Protein AF-A0A0K9YLI2-F1 (afdb_monomer_lite)

pLDDT: mean 78.02, std 16.5, range [40.06, 96.0]

Foldseek 3Di:
DDPPDPDDDDDPVNCPPDDDQDDFDWDFPDWDQDPVAIKTWIAGPVRDIDIDGPVSDDDPPPPPPVVPPDDDDD

Sequence (74 aa):
MGRHRPLKPKKRNDLIGQVGTLNHKVTIVDANESFHGVDVQVRDFRGEIFWTSLENVNLDNKKDPAATESRCKT

Radius of gyration: 19.28 Å; chains: 1; bounding box: 53×42×42 Å

Organism: NCBI:txid54915

Secondary structure (DSSP, 8-state):
-------PPPPHHHHTT---------EEEEEEEETTEEEEEEE-TT--EEEEEGGGS---S---GGGG------

Structure (mmCIF, N/CA/C/O backbone):
data_AF-A0A0K9YLI2-F1
#
_entry.id   AF-A0A0K9YLI2-F1
#
loop_
_atom_site.group_PDB
_atom_site.id
_atom_site.type_symbol
_atom_site.label_atom_id
_atom_site.label_alt_id
_atom_site.label_comp_id
_atom_site.label_asym_id
_atom_site.label_entity_id
_atom_site.label_seq_id
_atom_site.pdbx_PDB_ins_code
_atom_site.Cartn_x
_atom_site.Cartn_y
_atom_site.Cartn_z
_atom_site.occupancy
_atom_site.B_iso_or_equiv
_atom_site.auth_seq_id
_atom_site.auth_comp_id
_atom_site.auth_asym_id
_atom_site.auth_atom_id
_atom_site.pdbx_PDB_model_num
ATOM 1 N N . MET A 1 1 ? -36.565 8.961 6.752 1.00 40.06 1 MET A N 1
ATOM 2 C CA . MET A 1 1 ? -35.715 8.955 7.965 1.00 40.06 1 MET A CA 1
ATOM 3 C C . MET A 1 1 ? -35.076 7.576 8.114 1.00 40.06 1 MET A C 1
ATOM 5 O O . MET A 1 1 ? -35.737 6.652 8.575 1.00 40.06 1 MET A O 1
ATOM 9 N N . GLY A 1 2 ? -33.843 7.391 7.634 1.00 51.03 2 GLY A N 1
ATOM 10 C CA . GLY A 1 2 ? -33.135 6.115 7.765 1.00 51.03 2 GLY A CA 1
ATOM 11 C C . GLY A 1 2 ? -32.735 5.890 9.220 1.00 51.03 2 GLY A C 1
ATOM 12 O O . GLY A 1 2 ? -31.967 6.669 9.775 1.00 51.03 2 GLY A O 1
ATOM 13 N N . ARG A 1 3 ? -33.283 4.854 9.861 1.00 50.66 3 ARG A N 1
ATOM 14 C CA . ARG A 1 3 ? -32.877 4.454 11.213 1.00 50.66 3 ARG A CA 1
ATOM 15 C C . ARG A 1 3 ? -31.424 3.980 11.147 1.00 50.66 3 ARG A C 1
ATOM 17 O O . ARG A 1 3 ? -31.173 2.863 10.699 1.00 50.66 3 ARG A O 1
ATOM 24 N N . HIS A 1 4 ? -30.484 4.811 11.592 1.00 56.34 4 HIS A N 1
ATOM 25 C CA . HIS A 1 4 ? -29.130 4.368 11.907 1.00 56.34 4 HIS A CA 1
ATOM 26 C C . HIS A 1 4 ? -29.241 3.295 12.995 1.00 56.34 4 HIS A C 1
ATOM 28 O O . HIS A 1 4 ? -29.460 3.600 14.166 1.00 56.34 4 HIS A O 1
ATOM 34 N N . ARG A 1 5 ? -29.156 2.016 12.610 1.00 66.69 5 ARG A N 1
ATOM 35 C CA . ARG A 1 5 ? -28.940 0.951 13.589 1.00 66.69 5 ARG A CA 1
ATOM 36 C C . ARG A 1 5 ? -27.534 1.163 14.152 1.00 66.69 5 ARG A C 1
ATOM 38 O O . ARG A 1 5 ? -26.598 1.211 13.352 1.00 66.69 5 ARG A O 1
ATOM 45 N N . PRO A 1 6 ? -27.357 1.277 15.477 1.00 58.66 6 PRO A N 1
ATOM 46 C CA . PRO A 1 6 ? -26.023 1.241 16.046 1.00 58.66 6 PRO A CA 1
ATOM 47 C C . PRO A 1 6 ? -25.401 -0.102 15.659 1.00 58.66 6 PRO A C 1
ATOM 49 O O . PRO A 1 6 ? -25.978 -1.165 15.915 1.00 58.66 6 PRO A O 1
ATOM 52 N N . LEU A 1 7 ? -24.265 -0.052 14.964 1.00 69.62 7 LEU A N 1
ATOM 53 C CA . LEU A 1 7 ? -23.491 -1.244 14.651 1.00 69.62 7 LEU A CA 1
ATOM 54 C C . LEU A 1 7 ? -23.104 -1.869 15.989 1.00 69.62 7 LEU A C 1
ATOM 56 O O . LEU A 1 7 ? -22.382 -1.259 16.776 1.00 69.62 7 LEU A O 1
ATOM 60 N N . LYS A 1 8 ? -23.638 -3.060 16.278 1.00 76.38 8 LYS A N 1
ATOM 61 C CA . LYS A 1 8 ? -23.233 -3.803 17.470 1.00 76.38 8 LYS A CA 1
ATOM 62 C C . LYS A 1 8 ? -21.712 -3.984 17.398 1.00 76.38 8 LYS A C 1
ATOM 64 O O . LYS A 1 8 ? -21.231 -4.424 16.349 1.00 76.38 8 LYS A O 1
ATOM 69 N N . PRO A 1 9 ? -20.960 -3.657 18.460 1.00 75.25 9 PRO A N 1
ATOM 70 C CA . PRO A 1 9 ? -19.523 -3.887 18.465 1.00 75.25 9 PRO A CA 1
ATOM 71 C C . PRO A 1 9 ? -19.262 -5.380 18.226 1.00 75.25 9 PRO A C 1
ATOM 73 O O . PRO A 1 9 ? -19.789 -6.230 18.948 1.00 75.25 9 PRO A O 1
ATOM 76 N N . LYS A 1 10 ? -18.508 -5.703 17.168 1.00 82.31 10 LYS A N 1
ATOM 77 C CA . LYS A 1 10 ? -18.117 -7.085 16.851 1.00 82.31 10 LYS A CA 1
ATOM 78 C C . LYS A 1 10 ? -17.133 -7.576 17.916 1.00 82.31 10 LYS A C 1
ATOM 80 O O . LYS A 1 10 ? -16.226 -6.830 18.288 1.00 82.31 10 LYS A O 1
ATOM 85 N N . LYS A 1 11 ? -17.295 -8.807 18.415 1.00 88.12 11 LYS A N 1
ATOM 86 C CA . LYS A 1 11 ? -16.342 -9.380 19.378 1.00 88.12 11 LYS A CA 1
ATOM 87 C C . LYS A 1 11 ? -15.123 -9.920 18.634 1.00 88.12 11 LYS A C 1
ATOM 89 O O . LYS A 1 11 ? -15.214 -10.300 17.471 1.00 88.12 11 LYS A O 1
ATOM 94 N N . ARG 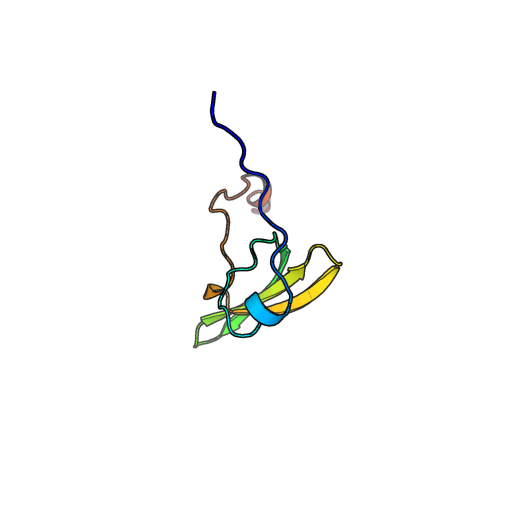A 1 12 ? -13.982 -10.005 19.328 1.00 89.94 12 ARG A N 1
ATOM 95 C CA . ARG A 1 12 ? -12.711 -10.506 18.772 1.00 89.94 12 ARG A CA 1
ATOM 96 C C . ARG A 1 12 ? -12.873 -11.849 18.053 1.00 89.94 12 ARG A C 1
ATOM 98 O O . ARG A 1 12 ? -12.435 -11.974 16.917 1.00 89.94 12 ARG A O 1
ATOM 105 N N . ASN A 1 13 ? -13.514 -12.827 18.693 1.00 91.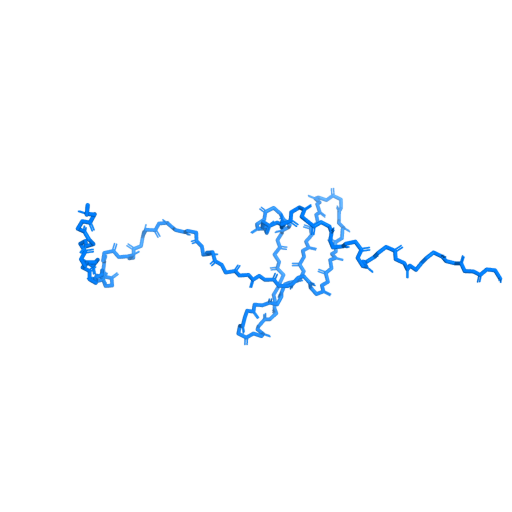75 13 ASN A N 1
ATOM 106 C CA . ASN A 1 13 ? -13.664 -14.171 18.127 1.00 91.75 13 ASN A CA 1
ATOM 107 C C . ASN A 1 13 ? -14.512 -14.203 16.850 1.00 91.75 13 ASN A C 1
ATOM 109 O O . ASN A 1 13 ? -14.311 -15.095 16.039 1.00 91.75 13 ASN A O 1
ATOM 113 N N . ASP A 1 14 ? -15.404 -13.230 16.643 1.00 83.88 14 ASP A N 1
ATOM 114 C CA . ASP A 1 14 ? -16.202 -13.145 15.416 1.00 83.88 14 ASP A CA 1
ATOM 115 C C . ASP A 1 14 ? -15.372 -12.649 14.220 1.00 83.88 14 ASP A C 1
ATOM 117 O O . ASP A 1 14 ? -15.784 -12.812 13.075 1.00 83.88 14 ASP A O 1
ATOM 121 N N . LEU A 1 15 ? -14.229 -12.004 14.478 1.00 85.31 15 LEU A N 1
ATOM 122 C CA . LEU A 1 15 ? -13.363 -11.393 13.466 1.00 85.31 15 LEU A CA 1
ATOM 123 C C . LEU A 1 15 ? -12.208 -12.310 13.039 1.00 85.31 15 LEU A C 1
ATOM 125 O O . LEU A 1 15 ? -11.730 -12.194 11.913 1.00 85.31 15 LEU A O 1
ATOM 129 N N . ILE A 1 16 ? -11.745 -13.204 13.920 1.00 89.19 16 ILE A N 1
ATOM 130 C CA . ILE A 1 16 ? -10.630 -14.117 13.625 1.00 89.19 16 ILE A CA 1
ATOM 131 C C . ILE A 1 16 ? -11.049 -15.072 12.499 1.00 89.19 16 ILE A C 1
ATOM 133 O O . ILE A 1 16 ? -12.046 -15.778 12.619 1.00 89.19 16 ILE A O 1
ATOM 137 N N . GLY A 1 17 ? -10.278 -15.092 11.410 1.00 85.88 17 GLY A N 1
ATOM 138 C CA . GLY A 1 17 ? -10.553 -15.916 10.229 1.00 85.88 17 GLY A CA 1
ATOM 139 C C . GLY A 1 17 ? -11.456 -15.258 9.179 1.00 85.88 17 GLY A C 1
ATOM 140 O O . GLY A 1 17 ? -11.651 -15.841 8.117 1.00 85.88 17 GLY A O 1
ATOM 141 N N . GLN A 1 18 ? -11.976 -14.047 9.424 1.00 87.50 18 GLN A N 1
ATOM 142 C CA . GLN A 1 18 ? -12.637 -13.274 8.370 1.00 87.50 18 GLN A CA 1
ATOM 143 C C . GLN A 1 18 ? -11.614 -12.569 7.475 1.00 87.50 18 GLN A C 1
ATOM 145 O O . GLN A 1 18 ? -10.602 -12.053 7.948 1.00 87.50 18 GLN A O 1
ATOM 150 N N . VAL A 1 19 ? -11.920 -12.503 6.179 1.00 85.94 19 VAL A N 1
ATOM 151 C CA . VAL A 1 19 ? -11.174 -11.709 5.198 1.00 85.94 19 VAL A CA 1
ATOM 152 C C . VAL A 1 19 ? -11.832 -10.337 5.078 1.00 85.94 19 VAL A C 1
ATOM 154 O O . VAL A 1 19 ? -13.057 -10.228 5.012 1.00 85.94 19 VAL A O 1
ATOM 157 N N . GLY A 1 20 ? -11.026 -9.281 5.051 1.00 75.94 20 GLY A N 1
ATOM 158 C CA . GLY A 1 20 ? -11.499 -7.913 4.880 1.00 75.94 20 GLY A CA 1
ATOM 159 C C . GLY A 1 20 ? -10.450 -7.045 4.199 1.00 75.94 20 GLY A C 1
ATOM 160 O O . GLY A 1 20 ? -9.265 -7.366 4.210 1.00 75.94 20 GLY A O 1
ATOM 161 N N . THR A 1 21 ? -10.894 -5.940 3.607 1.00 75.50 21 THR A N 1
ATOM 162 C CA . THR A 1 21 ? -10.022 -4.975 2.928 1.00 75.50 21 THR A CA 1
ATOM 163 C C . THR A 1 21 ? -9.741 -3.796 3.851 1.00 75.50 21 THR A C 1
ATOM 165 O O . THR A 1 21 ? -10.669 -3.163 4.362 1.00 75.50 21 THR A O 1
ATOM 168 N N . LEU A 1 22 ? -8.464 -3.478 4.058 1.00 67.75 22 LEU A N 1
ATOM 169 C CA . LEU A 1 22 ? -8.047 -2.340 4.870 1.00 67.75 22 LEU A CA 1
ATOM 170 C C . LEU A 1 22 ? -8.028 -1.071 3.995 1.00 67.75 22 LEU A C 1
ATOM 172 O O . LEU A 1 22 ? -7.038 -0.790 3.335 1.00 67.75 22 LEU A O 1
ATOM 176 N N . ASN A 1 23 ? -9.116 -0.295 3.979 1.00 70.62 23 ASN A N 1
ATOM 177 C CA . ASN A 1 23 ? -9.192 0.970 3.229 1.00 70.62 23 ASN A CA 1
ATOM 178 C C . ASN A 1 23 ? -8.534 2.117 4.011 1.00 70.62 23 ASN A C 1
ATOM 180 O O . ASN A 1 23 ? -9.205 2.851 4.735 1.00 70.62 23 ASN A O 1
ATOM 184 N N . HIS A 1 24 ? -7.222 2.272 3.872 1.00 76.81 24 HIS A N 1
ATOM 185 C CA . HIS A 1 24 ? -6.481 3.432 4.366 1.00 76.81 24 HIS A CA 1
ATOM 186 C C . HIS A 1 24 ? -5.664 4.032 3.221 1.00 76.81 24 HIS A C 1
ATOM 188 O O . HIS A 1 24 ? -5.297 3.340 2.273 1.00 76.81 24 HIS A O 1
ATOM 194 N N . LYS A 1 25 ? -5.441 5.348 3.272 1.00 81.75 25 LYS A N 1
ATOM 195 C CA . LYS A 1 25 ? -4.634 6.041 2.266 1.00 81.75 25 LYS A CA 1
ATOM 196 C C . LYS A 1 25 ? -3.163 5.777 2.545 1.00 81.75 25 LYS A C 1
ATOM 198 O O . LYS A 1 25 ? -2.717 5.967 3.673 1.00 81.75 25 LYS A O 1
ATOM 203 N N . VAL A 1 26 ? -2.434 5.409 1.503 1.00 87.62 26 VAL A N 1
ATOM 204 C CA . VAL A 1 26 ? -0.981 5.265 1.528 1.00 87.62 26 VAL A CA 1
ATOM 205 C C . VAL A 1 26 ? -0.355 6.258 0.558 1.00 87.62 26 VAL A C 1
ATOM 207 O O . VAL A 1 26 ? -0.965 6.615 -0.452 1.00 87.62 26 VAL A O 1
ATOM 210 N N . THR A 1 27 ? 0.859 6.701 0.861 1.00 89.75 27 THR A N 1
ATOM 211 C CA . THR A 1 27 ? 1.654 7.543 -0.038 1.00 89.75 27 THR A CA 1
ATOM 212 C C . THR A 1 27 ? 2.766 6.698 -0.635 1.00 89.75 27 THR A C 1
ATOM 214 O O . THR A 1 27 ? 3.544 6.118 0.116 1.00 89.75 27 THR A O 1
ATOM 217 N N . ILE A 1 28 ? 2.869 6.635 -1.962 1.00 91.25 28 ILE A N 1
ATOM 218 C CA . ILE A 1 28 ? 4.019 6.000 -2.618 1.00 91.25 28 ILE A CA 1
ATOM 219 C C . ILE A 1 28 ? 5.237 6.899 -2.410 1.00 91.25 28 ILE A C 1
ATOM 221 O O . ILE A 1 28 ? 5.196 8.082 -2.747 1.00 91.25 28 ILE A O 1
ATOM 225 N N . VAL A 1 29 ? 6.291 6.343 -1.818 1.00 94.56 29 VAL A N 1
ATOM 226 C CA . VAL A 1 29 ? 7.559 7.040 -1.567 1.00 94.56 29 VAL A CA 1
ATOM 227 C C . VAL A 1 29 ? 8.655 6.618 -2.538 1.00 94.56 29 VAL A C 1
ATOM 229 O O . VAL A 1 29 ? 9.529 7.428 -2.823 1.00 94.56 29 VAL A O 1
ATOM 232 N N . ASP A 1 30 ? 8.589 5.392 -3.061 1.00 94.44 30 ASP A N 1
ATOM 233 C CA . ASP A 1 30 ? 9.534 4.861 -4.045 1.00 94.44 30 ASP A CA 1
ATOM 234 C C . ASP A 1 30 ? 8.864 3.771 -4.899 1.00 94.44 30 ASP A C 1
ATOM 236 O O . ASP A 1 30 ? 7.822 3.229 -4.514 1.00 94.44 30 ASP A O 1
ATOM 240 N N . ALA A 1 31 ? 9.435 3.451 -6.060 1.00 95.62 31 ALA A N 1
ATOM 241 C CA . ALA A 1 31 ? 8.933 2.402 -6.944 1.00 95.62 31 ALA A CA 1
ATOM 242 C C . ALA A 1 31 ? 10.086 1.701 -7.667 1.00 95.62 31 ALA A C 1
ATOM 244 O O . ALA A 1 31 ? 10.997 2.352 -8.175 1.00 95.62 31 ALA A O 1
ATOM 245 N N . ASN A 1 32 ? 10.010 0.375 -7.749 1.00 94.56 32 ASN A N 1
ATOM 246 C CA . ASN A 1 32 ? 10.991 -0.463 -8.418 1.00 94.56 32 ASN A CA 1
ATOM 247 C C . ASN A 1 32 ? 10.304 -1.303 -9.502 1.00 94.56 32 ASN A C 1
ATOM 249 O O . ASN A 1 32 ? 9.452 -2.144 -9.210 1.00 94.56 32 ASN A O 1
ATOM 253 N N . GLU A 1 33 ? 10.676 -1.062 -10.757 1.00 96.00 33 GLU A N 1
ATOM 254 C CA . GLU A 1 33 ? 10.186 -1.822 -11.904 1.00 96.00 33 GLU A CA 1
ATOM 255 C C . GLU A 1 33 ? 11.111 -3.009 -12.184 1.00 96.00 33 GLU A C 1
ATOM 257 O O . GLU A 1 33 ? 12.326 -2.875 -12.321 1.00 96.00 33 GLU A O 1
ATOM 262 N N . SER A 1 34 ? 10.510 -4.188 -12.287 1.00 91.50 34 SER A N 1
ATOM 263 C CA . SER A 1 34 ? 11.172 -5.447 -12.599 1.00 91.50 34 SER A CA 1
ATOM 264 C C . SER A 1 34 ? 10.493 -6.117 -13.790 1.00 91.50 34 SER A C 1
ATOM 266 O O . SER A 1 34 ? 9.359 -5.805 -14.145 1.00 91.50 34 SER A O 1
ATOM 268 N N . PHE A 1 35 ? 11.144 -7.129 -14.368 1.00 91.56 35 PHE A N 1
ATOM 269 C CA . PHE A 1 35 ? 10.566 -7.915 -15.468 1.00 91.56 35 PHE A CA 1
ATOM 270 C C . PHE A 1 35 ? 9.194 -8.535 -15.129 1.00 91.56 35 PHE A C 1
ATOM 272 O O . PHE A 1 35 ? 8.384 -8.783 -16.017 1.00 91.56 35 PHE A O 1
ATOM 279 N N . HIS A 1 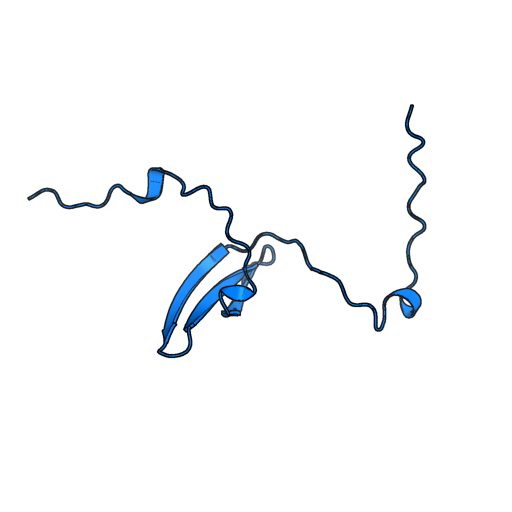36 ? 8.927 -8.777 -13.843 1.00 87.88 36 HIS A N 1
ATOM 280 C CA . HIS A 1 36 ? 7.694 -9.396 -13.359 1.00 87.88 36 HIS A CA 1
ATOM 281 C C . HIS A 1 36 ? 6.611 -8.399 -12.920 1.00 87.88 36 HIS A C 1
ATOM 283 O O . HIS A 1 36 ? 5.514 -8.836 -12.582 1.00 87.88 36 HIS A O 1
ATOM 289 N N . GLY A 1 37 ? 6.882 -7.091 -12.92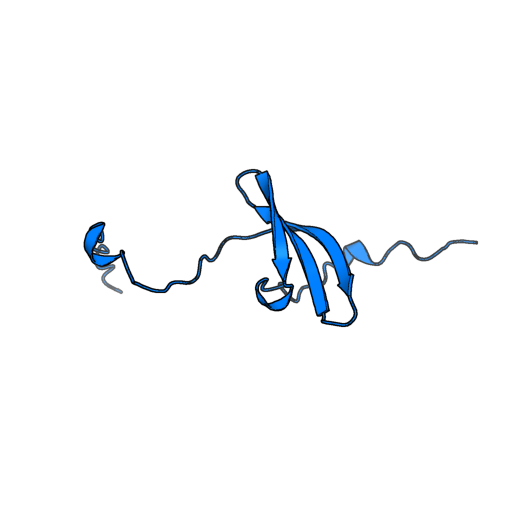9 1.00 91.62 37 GLY A N 1
ATOM 290 C CA . GLY A 1 37 ? 5.927 -6.073 -12.494 1.00 91.62 37 GLY A CA 1
ATOM 291 C C . GLY A 1 37 ? 6.575 -4.918 -11.737 1.00 91.62 37 GLY A C 1
ATOM 292 O O . GLY A 1 37 ? 7.794 -4.754 -11.746 1.00 91.62 37 GLY A O 1
ATOM 293 N N . VAL A 1 38 ? 5.737 -4.110 -11.086 1.00 94.12 38 VAL A N 1
ATOM 294 C CA . VAL A 1 38 ? 6.163 -2.941 -10.310 1.00 94.12 38 VAL A CA 1
ATOM 295 C C . VAL A 1 38 ? 5.868 -3.178 -8.837 1.00 94.12 38 VAL A C 1
ATOM 297 O O . VAL A 1 38 ? 4.711 -3.363 -8.449 1.00 94.12 38 VAL A O 1
ATOM 300 N N . ASP A 1 39 ? 6.909 -3.107 -8.017 1.00 94.19 39 ASP A N 1
ATOM 301 C CA . ASP A 1 39 ? 6.778 -3.008 -6.571 1.00 94.19 39 ASP A CA 1
ATOM 302 C C . ASP A 1 39 ? 6.876 -1.540 -6.159 1.00 94.19 39 ASP A C 1
ATOM 304 O O . ASP A 1 39 ? 7.656 -0.762 -6.707 1.00 94.19 39 ASP A O 1
ATOM 308 N N . VAL A 1 40 ? 6.063 -1.142 -5.190 1.00 93.50 40 VAL A N 1
ATOM 309 C CA . VAL A 1 40 ? 6.016 0.216 -4.657 1.00 93.50 40 VAL A CA 1
ATOM 310 C C . VAL A 1 40 ? 6.335 0.201 -3.174 1.00 93.50 40 VAL A C 1
ATOM 312 O O . VAL A 1 40 ? 5.823 -0.612 -2.401 1.00 93.50 40 VAL A O 1
ATOM 315 N N . GLN A 1 41 ? 7.185 1.127 -2.758 1.00 95.56 41 GLN A N 1
ATOM 316 C CA . GLN A 1 41 ? 7.386 1.424 -1.357 1.00 95.56 41 GLN A CA 1
ATOM 317 C C . GLN A 1 41 ? 6.337 2.446 -0.945 1.00 95.56 41 GLN A C 1
ATOM 319 O O . GLN A 1 41 ? 6.224 3.522 -1.536 1.00 95.56 41 GLN A O 1
ATOM 324 N N . VAL A 1 42 ? 5.561 2.116 0.078 1.00 93.44 42 VAL A N 1
ATOM 325 C CA . VAL A 1 42 ? 4.475 2.955 0.567 1.00 93.44 42 VAL A CA 1
ATOM 326 C C . VAL A 1 42 ? 4.713 3.368 2.006 1.00 93.44 42 VAL A C 1
ATOM 328 O O . VAL A 1 42 ? 5.268 2.616 2.805 1.00 93.44 42 VAL A O 1
ATOM 331 N N . ARG A 1 43 ? 4.266 4.579 2.333 1.00 91.94 43 ARG A N 1
ATOM 332 C CA . ARG A 1 43 ? 4.194 5.105 3.690 1.00 91.94 43 ARG A CA 1
ATOM 333 C C . ARG A 1 43 ? 2.740 5.166 4.138 1.00 91.94 43 ARG A C 1
ATOM 33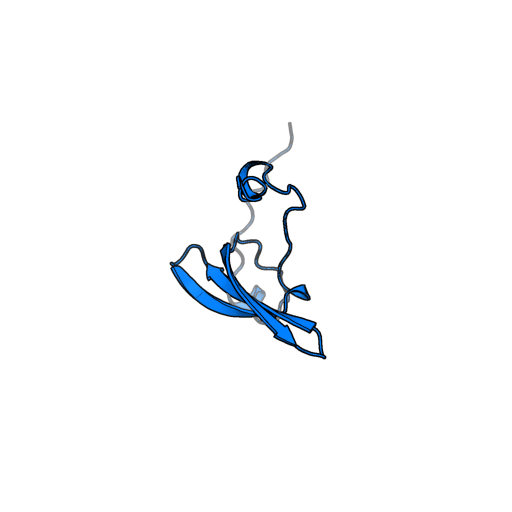5 O O . ARG A 1 43 ? 1.916 5.815 3.491 1.00 91.94 43 ARG A O 1
ATOM 342 N N . ASP A 1 44 ? 2.450 4.508 5.250 1.00 88.44 44 ASP A N 1
ATOM 343 C CA . ASP A 1 44 ? 1.132 4.507 5.883 1.00 88.44 44 ASP A CA 1
ATOM 344 C C . ASP A 1 44 ? 0.880 5.785 6.717 1.00 88.44 44 ASP A C 1
ATOM 346 O O . ASP A 1 44 ? 1.809 6.535 7.032 1.00 88.44 44 ASP A O 1
ATOM 350 N N . PHE A 1 45 ? -0.372 6.028 7.133 1.00 84.12 45 PHE A N 1
ATOM 351 C CA . PHE A 1 45 ? -0.751 7.140 8.017 1.00 84.12 45 PHE A CA 1
ATOM 352 C C . PHE A 1 45 ? -0.002 7.136 9.359 1.00 84.12 45 PHE A C 1
ATOM 354 O O . PHE A 1 45 ? 0.177 8.192 9.969 1.00 84.12 45 PHE A O 1
ATOM 361 N N . ARG A 1 46 ? 0.457 5.966 9.822 1.00 87.38 46 ARG A N 1
ATOM 362 C CA . ARG A 1 46 ? 1.289 5.823 11.032 1.00 87.38 46 ARG A CA 1
ATOM 363 C C . ARG A 1 46 ? 2.747 6.225 10.804 1.00 87.38 46 ARG A C 1
ATOM 365 O O . ARG A 1 46 ? 3.523 6.280 11.752 1.00 87.38 46 ARG A O 1
ATOM 372 N N . GLY A 1 47 ? 3.121 6.504 9.557 1.00 88.69 47 GLY A N 1
ATOM 373 C CA . GLY A 1 47 ? 4.476 6.837 9.145 1.00 88.69 47 GLY A CA 1
ATOM 374 C C . GLY A 1 47 ? 5.375 5.628 8.890 1.00 88.69 47 GLY A C 1
ATOM 375 O O . GLY A 1 47 ? 6.540 5.839 8.566 1.00 88.69 47 GLY A O 1
ATOM 376 N N . GLU A 1 48 ? 4.851 4.406 9.009 1.00 91.94 48 GLU A N 1
ATOM 377 C CA . GLU A 1 48 ? 5.569 3.164 8.705 1.00 91.94 48 GLU A CA 1
ATOM 378 C C . GLU A 1 48 ? 5.756 3.006 7.193 1.00 91.94 48 GLU A C 1
ATOM 380 O O . GLU A 1 48 ? 4.848 3.322 6.422 1.00 91.94 48 GLU A O 1
ATOM 385 N N . ILE A 1 49 ? 6.936 2.532 6.783 1.00 93.56 49 ILE A N 1
ATOM 386 C CA . ILE A 1 49 ? 7.326 2.370 5.380 1.00 93.56 49 ILE A CA 1
ATOM 387 C C . ILE A 1 49 ? 7.520 0.885 5.083 1.00 93.56 49 ILE A C 1
ATOM 389 O O . ILE A 1 49 ? 8.248 0.203 5.804 1.00 93.56 49 ILE A O 1
ATOM 393 N N . PHE A 1 50 ? 6.897 0.389 4.018 1.00 92.31 50 PHE A N 1
ATOM 394 C CA . PHE A 1 50 ? 7.034 -1.000 3.583 1.00 92.31 50 PHE A CA 1
ATOM 395 C C . PHE A 1 50 ? 6.869 -1.137 2.067 1.00 92.31 50 PHE A C 1
ATOM 397 O O . PHE A 1 50 ? 6.284 -0.276 1.415 1.00 92.31 50 PHE A O 1
ATOM 404 N N . TRP A 1 51 ? 7.399 -2.224 1.506 1.00 94.62 51 TRP A N 1
ATOM 405 C CA . TRP A 1 51 ? 7.228 -2.575 0.096 1.00 94.62 51 TRP A CA 1
ATOM 406 C C . TRP A 1 51 ? 5.972 -3.424 -0.106 1.00 94.62 51 TRP A C 1
ATOM 408 O O . TRP A 1 51 ? 5.670 -4.302 0.703 1.00 94.62 51 TRP A O 1
ATOM 418 N N . THR A 1 52 ? 5.254 -3.169 -1.193 1.00 91.69 52 THR A N 1
ATOM 419 C CA . THR A 1 52 ? 4.108 -3.957 -1.652 1.00 91.69 52 THR A CA 1
ATOM 420 C C . THR A 1 52 ? 4.028 -3.897 -3.172 1.00 91.69 52 THR A C 1
ATOM 422 O O . THR A 1 52 ? 4.481 -2.934 -3.780 1.00 91.69 52 THR A O 1
ATOM 425 N N . SER A 1 53 ? 3.398 -4.881 -3.799 1.00 91.94 53 SER A N 1
ATOM 426 C CA . SER A 1 53 ? 3.175 -4.854 -5.244 1.00 91.94 53 SER A CA 1
ATOM 427 C C . SER A 1 53 ? 2.121 -3.808 -5.622 1.00 91.94 53 SER A C 1
ATOM 429 O O . SER A 1 53 ? 1.168 -3.580 -4.867 1.00 91.94 53 SER A O 1
ATOM 431 N N . LEU A 1 54 ? 2.285 -3.169 -6.786 1.00 89.62 54 LEU A N 1
ATOM 432 C CA . LEU A 1 54 ? 1.399 -2.099 -7.265 1.00 89.62 54 LEU A CA 1
ATOM 433 C C . LEU A 1 54 ? -0.066 -2.553 -7.389 1.00 89.62 54 LEU A C 1
ATOM 435 O O . LEU A 1 54 ? -0.975 -1.773 -7.132 1.00 89.62 54 LEU A O 1
ATOM 439 N N . GLU A 1 55 ? -0.298 -3.824 -7.716 1.00 88.38 55 GLU A N 1
ATOM 440 C CA . GLU A 1 55 ? -1.629 -4.447 -7.782 1.00 88.38 55 GLU A CA 1
ATOM 441 C C . GLU A 1 55 ? -2.418 -4.385 -6.462 1.00 88.38 55 GLU A C 1
ATOM 443 O O . GLU A 1 55 ? -3.649 -4.358 -6.476 1.00 88.38 55 GLU A O 1
ATOM 448 N N . ASN A 1 56 ? -1.723 -4.291 -5.325 1.00 85.38 56 ASN A N 1
ATOM 449 C CA . ASN A 1 56 ? -2.343 -4.179 -4.005 1.00 85.38 56 ASN A CA 1
ATOM 450 C C . ASN A 1 56 ? -2.668 -2.728 -3.620 1.00 85.38 56 ASN A C 1
ATOM 452 O O . ASN A 1 56 ? -3.265 -2.492 -2.567 1.00 85.38 56 ASN A O 1
ATOM 456 N N . VAL A 1 57 ? -2.275 -1.750 -4.442 1.00 85.88 57 VAL A N 1
ATOM 457 C CA . VAL A 1 57 ? -2.456 -0.324 -4.169 1.00 85.88 57 VAL A CA 1
ATOM 458 C C . VAL A 1 57 ? -3.466 0.262 -5.147 1.00 85.88 57 VAL A C 1
ATOM 460 O O . VAL A 1 57 ? -3.239 0.335 -6.351 1.00 85.88 57 VAL A O 1
ATOM 463 N N . ASN A 1 58 ? -4.593 0.741 -4.619 1.00 85.56 58 ASN A N 1
ATOM 464 C CA . ASN A 1 58 ? -5.594 1.420 -5.433 1.00 85.56 58 ASN A CA 1
ATOM 465 C C . ASN A 1 58 ? -5.204 2.894 -5.636 1.00 85.56 58 ASN A C 1
ATOM 467 O O . ASN A 1 58 ? -5.358 3.712 -4.725 1.00 85.56 58 ASN A O 1
ATOM 471 N N . LEU A 1 59 ? -4.687 3.228 -6.820 1.00 84.25 59 LEU A N 1
ATOM 472 C CA . LEU A 1 59 ? -4.337 4.600 -7.187 1.00 84.25 59 LEU A CA 1
ATOM 473 C C . LEU A 1 59 ? -5.593 5.395 -7.558 1.00 84.25 59 LEU A C 1
ATOM 475 O O . LEU A 1 59 ? -6.342 5.013 -8.457 1.00 84.25 59 LEU A O 1
ATOM 479 N N . ASP A 1 60 ? -5.808 6.539 -6.906 1.00 77.12 60 ASP A N 1
ATOM 480 C CA . ASP A 1 60 ? -6.831 7.486 -7.349 1.00 77.12 60 ASP A CA 1
ATOM 481 C C . ASP A 1 60 ? -6.371 8.067 -8.697 1.00 77.12 60 ASP A C 1
ATOM 483 O O . ASP A 1 60 ? -5.368 8.773 -8.771 1.00 77.12 60 ASP A O 1
ATOM 487 N N . ASN A 1 61 ? -7.075 7.742 -9.786 1.00 61.06 61 ASN A N 1
ATOM 488 C CA . ASN A 1 61 ? -6.720 8.125 -11.164 1.00 61.06 61 ASN A CA 1
ATOM 489 C C . ASN A 1 61 ? -6.799 9.649 -11.425 1.00 61.06 61 ASN A C 1
ATOM 491 O O . ASN A 1 61 ? -6.706 10.120 -12.560 1.00 61.06 61 ASN A O 1
ATOM 495 N N . LYS A 1 62 ? -6.982 10.461 -10.380 1.00 57.19 62 LYS A N 1
ATOM 496 C CA . LYS A 1 62 ? -6.771 11.901 -10.443 1.00 57.19 62 LYS A CA 1
ATOM 497 C C . LYS A 1 62 ? -5.274 12.164 -10.421 1.00 57.19 62 LYS A C 1
ATOM 499 O O . LYS A 1 62 ? -4.676 12.416 -9.381 1.00 57.19 62 LYS A O 1
ATOM 504 N N . LYS A 1 63 ? -4.681 12.120 -11.612 1.00 51.06 63 LYS A N 1
ATOM 505 C CA . LYS A 1 63 ? -3.380 12.723 -11.881 1.00 51.06 63 LYS A CA 1
ATOM 506 C C . LYS A 1 63 ? -3.464 14.185 -11.440 1.00 51.06 63 LYS A C 1
ATOM 508 O O . LYS A 1 63 ? -4.132 14.980 -12.099 1.00 51.06 63 LYS A O 1
ATOM 513 N N . ASP A 1 64 ? -2.864 14.517 -10.302 1.00 50.72 64 ASP A N 1
ATOM 514 C CA . ASP A 1 64 ? -2.778 15.901 -9.857 1.00 50.72 64 ASP A CA 1
ATOM 515 C C . ASP A 1 64 ? -2.026 16.684 -10.952 1.00 50.72 64 ASP A C 1
ATOM 517 O O . ASP A 1 64 ? -0.884 16.333 -11.282 1.00 50.72 64 ASP A O 1
ATOM 521 N N . PRO A 1 65 ? -2.659 17.672 -11.613 1.00 54.44 65 PRO A N 1
ATOM 522 C CA . PRO A 1 65 ? -2.057 18.361 -12.750 1.00 54.44 65 PRO A CA 1
ATOM 523 C C . PRO A 1 65 ? -0.786 19.134 -12.364 1.00 54.44 65 PRO A C 1
ATOM 525 O O . PRO A 1 65 ? -0.030 19.518 -13.254 1.00 54.44 65 PRO A O 1
ATOM 528 N N . ALA A 1 66 ? -0.499 19.311 -11.067 1.00 55.81 66 ALA A N 1
ATOM 529 C CA . ALA A 1 66 ? 0.704 19.989 -10.595 1.00 55.81 66 ALA A CA 1
ATOM 530 C C . ALA A 1 66 ? 2.000 19.173 -10.773 1.00 55.81 66 ALA A C 1
ATOM 532 O O . ALA A 1 66 ? 3.083 19.750 -10.758 1.00 55.81 66 ALA A O 1
ATOM 533 N N . ALA A 1 67 ? 1.934 17.852 -10.991 1.00 54.44 67 ALA A N 1
ATOM 534 C CA . ALA A 1 67 ? 3.135 17.015 -11.127 1.00 54.44 67 ALA A CA 1
ATOM 535 C C . ALA A 1 67 ? 3.762 17.015 -12.543 1.00 54.44 67 ALA A C 1
ATOM 537 O O . ALA A 1 67 ? 4.723 16.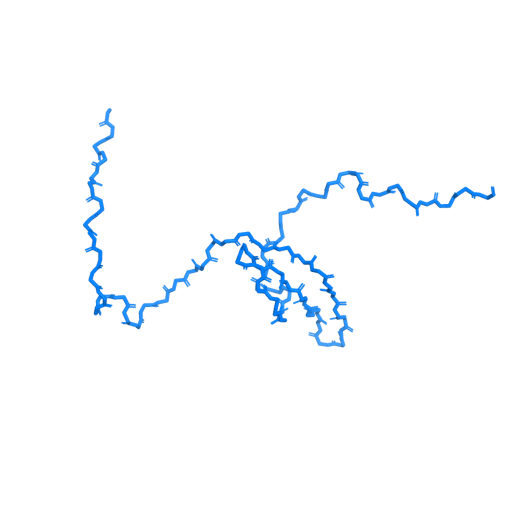288 -12.783 1.00 54.44 67 ALA A O 1
ATOM 538 N N . THR A 1 68 ? 3.228 17.787 -13.504 1.00 51.50 68 THR A N 1
ATOM 539 C CA . THR A 1 68 ? 3.696 17.760 -14.913 1.00 51.50 68 THR A CA 1
ATOM 540 C C . THR A 1 68 ? 4.562 18.962 -15.323 1.00 51.50 68 THR A C 1
ATOM 542 O O . THR A 1 68 ? 4.977 19.034 -16.477 1.00 51.50 68 THR A O 1
ATOM 545 N N . GLU A 1 69 ? 4.931 19.878 -14.423 1.00 50.69 69 GLU A N 1
ATOM 546 C CA . GLU A 1 69 ? 5.816 20.996 -14.792 1.00 50.69 69 GLU A CA 1
ATOM 547 C C . GLU A 1 69 ? 7.254 20.797 -14.301 1.00 50.69 69 GLU A C 1
ATOM 549 O O . GLU A 1 69 ? 7.747 21.420 -13.369 1.00 50.69 69 GLU A O 1
ATOM 554 N N . SER A 1 70 ? 7.961 19.883 -14.959 1.00 55.91 70 SER A N 1
ATOM 555 C CA . SER A 1 70 ? 9.428 19.894 -15.022 1.00 55.91 70 SER A CA 1
ATOM 556 C C . SER A 1 70 ? 9.865 19.366 -16.381 1.00 55.91 70 SER A C 1
ATOM 558 O O . SER A 1 70 ? 10.562 18.364 -16.503 1.00 55.91 70 SER A O 1
ATOM 560 N N . ARG A 1 71 ? 9.407 20.035 -17.444 1.00 52.50 71 ARG A N 1
ATOM 561 C CA . ARG A 1 71 ? 9.961 19.854 -18.785 1.00 52.50 71 ARG A CA 1
ATOM 562 C C . ARG A 1 71 ? 10.750 21.112 -19.131 1.00 52.50 71 ARG A C 1
ATOM 564 O O . ARG A 1 71 ? 10.167 22.140 -19.441 1.00 52.50 71 ARG A O 1
ATOM 571 N N . CYS A 1 72 ? 12.065 20.985 -18.966 1.00 49.03 72 CYS A N 1
ATOM 572 C CA . CYS A 1 72 ? 13.164 21.731 -19.583 1.00 49.03 72 CYS A CA 1
ATOM 573 C C . CYS A 1 72 ? 12.827 23.123 -20.157 1.00 49.03 72 CYS A C 1
ATOM 575 O O . CYS A 1 72 ? 12.160 23.223 -21.186 1.00 49.03 72 CYS A O 1
ATOM 577 N N . LYS A 1 73 ? 13.422 24.183 -19.594 1.00 46.62 73 LYS A N 1
ATOM 578 C CA . LYS A 1 73 ? 13.785 25.359 -20.395 1.00 46.62 73 LYS A CA 1
ATOM 579 C C . LYS A 1 73 ? 15.294 25.367 -20.622 1.00 46.62 73 LYS A C 1
ATOM 581 O O . LYS A 1 73 ? 16.062 25.265 -19.669 1.00 46.62 73 LYS A O 1
ATOM 586 N N . THR A 1 74 ? 15.610 25.386 -21.912 1.00 49.94 74 THR A N 1
ATOM 587 C CA . THR A 1 74 ? 16.894 25.550 -22.596 1.00 49.94 74 THR A CA 1
ATOM 588 C C . THR A 1 74 ? 17.688 26.751 -22.108 1.00 49.94 74 THR A C 1
ATOM 590 O O . THR A 1 74 ? 17.043 27.770 -21.769 1.00 49.94 74 THR A O 1
#